Protein AF-A0AAJ0DCD4-F1 (afdb_monomer_lite)

Sequence (129 aa):
MRHSFSKTTFDPNNFKTYHAQCHCGAVRYEADVSPPLEGDHEVVTCNCSLCFRTGTYNVYLPSDEVRFTRGEEKLSMMTTFADPEHELAGNVSVNVRTFLDVDYEKIKVLNVDMKGEEPLYDPDGGSSG

pLDDT: mean 81.45, std 16.06, range [36.31, 97.69]

Structure (mmCIF, N/CA/C/O backbone):
data_AF-A0AAJ0DCD4-F1
#
_entry.id   AF-A0AAJ0DCD4-F1
#
loop_
_atom_site.group_PDB
_atom_site.id
_atom_site.type_symbol
_atom_site.label_atom_id
_atom_site.label_alt_id
_atom_site.label_comp_id
_atom_site.label_asym_id
_atom_site.label_entity_id
_atom_site.label_seq_id
_atom_site.pdbx_PDB_ins_code
_atom_site.Cartn_x
_atom_site.Cartn_y
_atom_site.Cartn_z
_atom_site.occupancy
_atom_site.B_iso_or_equiv
_atom_site.auth_seq_id
_atom_site.auth_comp_id
_atom_site.auth_asym_id
_atom_site.auth_atom_id
_atom_site.pdbx_PDB_model_num
ATOM 1 N N . MET A 1 1 ? 21.289 7.224 -9.876 1.00 39.69 1 MET A N 1
ATOM 2 C CA . MET A 1 1 ? 20.435 8.405 -10.163 1.00 39.69 1 MET A CA 1
ATOM 3 C C . MET A 1 1 ? 19.490 8.598 -8.987 1.00 39.69 1 MET A C 1
ATOM 5 O O . MET A 1 1 ? 18.967 7.606 -8.505 1.00 39.69 1 MET A O 1
ATOM 9 N N . ARG A 1 2 ? 19.284 9.825 -8.488 1.00 43.91 2 ARG A N 1
ATOM 10 C CA . ARG A 1 2 ? 18.212 10.083 -7.511 1.00 43.91 2 ARG A CA 1
ATOM 11 C C . ARG A 1 2 ? 16.884 9.936 -8.254 1.00 43.91 2 ARG A C 1
ATOM 13 O O . ARG A 1 2 ? 16.590 10.768 -9.106 1.00 43.91 2 ARG A O 1
ATOM 20 N N . HIS A 1 3 ? 16.143 8.862 -8.004 1.00 51.62 3 HIS A N 1
ATOM 21 C CA . HIS A 1 3 ? 14.783 8.744 -8.518 1.00 51.62 3 HIS A CA 1
ATOM 22 C C . HIS A 1 3 ? 13.938 9.797 -7.799 1.00 51.62 3 HIS A C 1
ATOM 24 O O . HIS A 1 3 ? 13.823 9.755 -6.578 1.00 51.62 3 HIS A O 1
ATOM 30 N N . SER A 1 4 ? 13.430 10.781 -8.545 1.00 51.94 4 SER A N 1
ATOM 31 C CA . SER A 1 4 ? 12.417 11.696 -8.024 1.00 51.94 4 SER A CA 1
ATOM 32 C C . SER A 1 4 ? 11.130 10.893 -7.929 1.00 51.94 4 SER A C 1
ATOM 34 O O . SER A 1 4 ? 10.628 10.413 -8.947 1.00 51.94 4 SER A O 1
ATOM 36 N N . PHE A 1 5 ? 10.650 10.676 -6.708 1.00 56.66 5 PHE A N 1
ATOM 37 C CA . PHE A 1 5 ? 9.336 10.088 -6.521 1.00 56.66 5 PHE A CA 1
ATOM 38 C C . PHE A 1 5 ? 8.322 11.170 -6.868 1.00 56.66 5 PHE A C 1
ATOM 40 O O . PHE A 1 5 ? 8.385 12.281 -6.339 1.00 56.66 5 PHE A O 1
ATOM 47 N N . SER A 1 6 ? 7.383 10.870 -7.767 1.00 56.19 6 SER A N 1
ATOM 48 C CA . SER A 1 6 ? 6.220 11.739 -7.910 1.00 56.19 6 SER A CA 1
ATOM 49 C C . SER A 1 6 ? 5.550 11.818 -6.541 1.00 56.19 6 SER A C 1
ATOM 51 O O . SER A 1 6 ? 5.225 10.787 -5.951 1.00 56.19 6 SER A O 1
ATOM 53 N N . LYS A 1 7 ? 5.397 13.028 -6.000 1.00 56.94 7 LYS A N 1
ATOM 54 C CA . LYS A 1 7 ? 4.661 13.247 -4.757 1.00 56.94 7 LYS A CA 1
ATOM 55 C C . LYS A 1 7 ? 3.248 12.715 -4.975 1.00 56.94 7 LYS A C 1
ATOM 57 O O . LYS A 1 7 ? 2.467 13.353 -5.682 1.00 56.94 7 LYS A O 1
ATOM 62 N N . THR A 1 8 ? 2.934 11.551 -4.406 1.00 61.31 8 THR A N 1
ATOM 63 C CA . THR A 1 8 ? 1.605 10.949 -4.515 1.00 61.31 8 THR A CA 1
ATOM 64 C C . THR A 1 8 ? 0.610 11.918 -3.892 1.00 61.31 8 THR A C 1
ATOM 66 O O . THR A 1 8 ? 0.551 12.079 -2.676 1.00 61.31 8 THR A O 1
ATOM 69 N N . THR A 1 9 ? -0.113 12.640 -4.738 1.00 72.88 9 THR A N 1
ATOM 70 C CA . THR A 1 9 ? -1.233 13.478 -4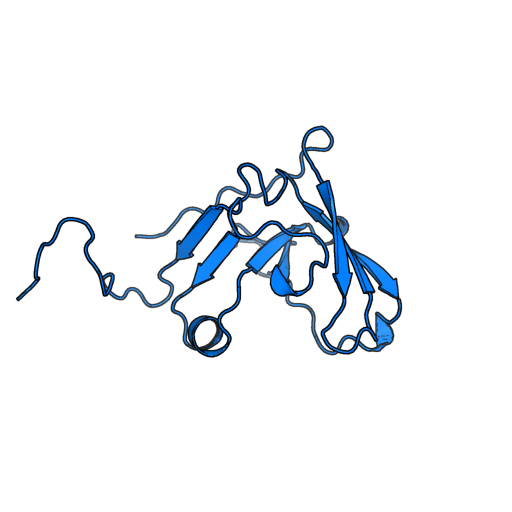.327 1.00 72.88 9 THR A CA 1
ATOM 71 C C . THR A 1 9 ? -2.486 12.649 -4.527 1.00 72.88 9 THR A C 1
ATOM 73 O O . THR A 1 9 ? -2.655 12.003 -5.562 1.00 72.88 9 THR A O 1
ATOM 76 N N . PHE A 1 10 ? -3.323 12.597 -3.499 1.00 87.00 10 PHE A N 1
ATOM 77 C CA . PHE A 1 10 ? -4.572 11.863 -3.573 1.00 87.00 10 PHE A CA 1
ATOM 78 C C . PHE A 1 10 ? -5.535 12.578 -4.532 1.00 87.00 10 PHE A C 1
ATOM 80 O O . PHE A 1 10 ? -5.831 13.760 -4.347 1.00 87.00 10 PHE A O 1
ATOM 87 N N . ASP A 1 11 ? -5.999 11.872 -5.565 1.00 90.38 11 ASP A N 1
ATOM 88 C CA . ASP A 1 11 ? -7.033 12.320 -6.492 1.00 90.38 11 ASP A CA 1
ATOM 89 C C . ASP A 1 11 ? -8.348 11.595 -6.163 1.00 90.38 11 ASP A C 1
ATOM 91 O O . ASP A 1 11 ? -8.495 10.403 -6.456 1.00 90.38 11 ASP A O 1
ATOM 95 N N . PRO A 1 12 ? -9.347 12.300 -5.603 1.00 90.12 12 PRO A N 1
ATOM 96 C CA . PRO A 1 12 ? -10.628 11.697 -5.249 1.00 90.12 12 PRO A CA 1
ATOM 97 C C . PRO A 1 12 ? -11.448 11.235 -6.466 1.00 90.12 12 PRO A C 1
ATOM 99 O O . PRO A 1 12 ? -12.455 10.556 -6.291 1.00 90.12 12 PRO A O 1
ATOM 102 N N . ASN A 1 13 ? -11.060 11.590 -7.695 1.00 94.25 13 ASN A N 1
ATOM 103 C CA . ASN A 1 13 ? -11.728 11.128 -8.915 1.00 94.25 13 ASN A CA 1
ATOM 104 C C . ASN A 1 13 ? -11.037 9.920 -9.557 1.00 94.25 13 ASN A C 1
ATOM 106 O O . ASN A 1 13 ? -11.560 9.366 -10.525 1.00 94.25 13 ASN A O 1
ATOM 110 N N . ASN A 1 14 ? -9.872 9.518 -9.048 1.00 94.25 14 ASN A N 1
ATOM 111 C CA . ASN A 1 14 ? -9.065 8.454 -9.623 1.00 94.25 14 ASN A CA 1
ATOM 112 C C . ASN A 1 14 ? -8.384 7.642 -8.520 1.00 94.25 14 ASN A C 1
ATOM 114 O O . ASN A 1 14 ? -7.168 7.674 -8.357 1.00 94.25 14 ASN A O 1
ATOM 118 N N . PHE A 1 15 ? -9.182 6.895 -7.761 1.00 95.94 15 PHE A N 1
ATOM 119 C CA . PHE A 1 15 ? -8.680 5.995 -6.731 1.00 95.94 15 PHE A CA 1
ATOM 120 C C . PHE A 1 15 ? -9.457 4.678 -6.718 1.00 95.94 15 PHE A C 1
ATOM 122 O O . PHE A 1 15 ? -10.564 4.572 -7.250 1.00 95.94 15 PHE A O 1
ATOM 129 N N . LYS A 1 16 ? -8.865 3.665 -6.088 1.00 96.62 16 LYS A N 1
ATOM 130 C CA . LYS A 1 16 ? -9.541 2.419 -5.715 1.00 96.62 16 LYS A CA 1
ATOM 131 C C . LYS A 1 16 ? -9.277 2.157 -4.235 1.00 96.62 16 LYS A C 1
ATOM 133 O O . LYS A 1 16 ? -8.151 2.322 -3.769 1.00 96.62 16 LYS A O 1
ATOM 138 N N . THR A 1 17 ? -10.312 1.742 -3.513 1.00 97.44 17 THR A N 1
ATOM 139 C CA . THR A 1 17 ? -10.181 1.226 -2.148 1.00 97.44 17 THR A CA 1
ATOM 140 C C . THR A 1 17 ? -9.752 -0.234 -2.210 1.00 97.44 17 THR A C 1
ATOM 142 O O . THR A 1 17 ? -10.436 -1.050 -2.827 1.00 97.44 17 THR A O 1
ATOM 145 N N . TYR A 1 18 ? -8.644 -0.570 -1.555 1.00 97.44 18 TYR A N 1
ATOM 146 C CA . TYR A 1 18 ? -8.151 -1.940 -1.422 1.00 97.44 18 TYR A CA 1
ATOM 147 C C . TYR A 1 18 ? -8.432 -2.460 -0.023 1.00 97.44 18 TYR A C 1
ATOM 149 O O . TYR A 1 18 ? -8.189 -1.775 0.976 1.00 97.44 18 TYR A O 1
ATOM 157 N N . HIS A 1 19 ? -8.906 -3.699 0.060 1.00 97.69 19 HIS A N 1
ATOM 158 C CA . HIS A 1 19 ? -9.086 -4.369 1.340 1.00 97.69 19 HIS A CA 1
ATOM 159 C C . HIS A 1 19 ? -7.817 -5.113 1.713 1.00 97.69 19 HIS A C 1
ATOM 161 O O . HIS A 1 19 ? -7.297 -5.920 0.945 1.00 97.69 19 HIS A O 1
ATOM 167 N N . ALA A 1 20 ? -7.329 -4.858 2.920 1.00 96.00 20 ALA A N 1
ATOM 168 C CA . ALA A 1 20 ? -6.058 -5.368 3.381 1.00 96.00 20 ALA A CA 1
ATOM 169 C C . ALA A 1 20 ? -6.199 -6.156 4.677 1.00 96.00 20 ALA A C 1
ATOM 171 O O . ALA A 1 20 ? -7.037 -5.869 5.539 1.00 96.00 20 ALA A O 1
ATOM 172 N N . GLN A 1 21 ? -5.303 -7.117 4.858 1.00 95.56 21 GLN A N 1
ATOM 173 C CA . GLN A 1 21 ? -5.105 -7.752 6.148 1.00 95.56 21 GLN A CA 1
ATOM 174 C C . GLN A 1 21 ? -3.650 -8.138 6.364 1.00 95.56 21 GLN A C 1
ATOM 176 O O . GLN A 1 21 ? -2.892 -8.402 5.429 1.00 95.56 21 GLN A O 1
ATOM 181 N N . CYS A 1 22 ? -3.263 -8.245 7.632 1.00 91.94 22 CYS A N 1
ATOM 182 C CA . CYS A 1 22 ? -2.019 -8.923 7.951 1.00 91.94 22 CYS A CA 1
ATOM 183 C C . CYS A 1 22 ? -2.135 -10.427 7.651 1.00 91.94 22 CYS A C 1
ATOM 185 O O . CYS A 1 22 ? -3.230 -10.985 7.542 1.00 91.94 22 CYS A O 1
ATOM 187 N N . HIS A 1 23 ? -0.991 -11.105 7.576 1.00 89.06 23 HIS A N 1
ATOM 188 C CA . HIS A 1 23 ? -0.917 -12.527 7.238 1.00 89.06 23 HIS A CA 1
ATOM 189 C C . HIS A 1 23 ? -1.841 -13.421 8.090 1.00 89.06 23 HIS A C 1
ATOM 191 O O . HIS A 1 23 ? -2.485 -14.321 7.561 1.00 89.06 23 HIS A O 1
ATOM 197 N N . CYS A 1 24 ? -1.959 -13.150 9.395 1.00 92.75 24 CYS A N 1
ATOM 198 C CA . CYS A 1 24 ? -2.828 -13.918 10.294 1.00 92.75 24 CYS A CA 1
ATOM 199 C C . CYS A 1 24 ? -4.292 -13.435 10.325 1.00 92.75 24 CYS A C 1
ATOM 201 O O . CYS A 1 24 ? -5.116 -14.024 11.021 1.00 92.75 24 CYS A O 1
ATOM 203 N N . GLY A 1 25 ? -4.625 -12.346 9.624 1.00 92.19 25 GLY A N 1
ATOM 204 C CA . GLY A 1 25 ? -5.966 -11.755 9.584 1.00 92.19 25 GLY A CA 1
ATOM 205 C C . GLY A 1 25 ? -6.408 -11.049 10.873 1.00 92.19 25 GLY A C 1
ATOM 206 O O . GLY A 1 25 ? -7.568 -10.639 10.973 1.00 92.19 25 GLY A O 1
ATOM 207 N N . ALA A 1 26 ? -5.518 -10.919 11.865 1.00 94.62 26 ALA A N 1
ATOM 208 C CA . ALA A 1 26 ? -5.808 -10.249 13.132 1.00 94.62 26 ALA A CA 1
ATOM 209 C C . ALA A 1 26 ? -5.996 -8.735 12.969 1.00 94.62 26 ALA A C 1
ATOM 211 O O . ALA A 1 26 ? -6.810 -8.158 13.688 1.00 94.62 26 ALA A O 1
ATOM 212 N N . VAL A 1 27 ? -5.273 -8.138 12.018 1.00 95.56 27 VAL A N 1
ATOM 213 C CA . VAL A 1 27 ? -5.372 -6.734 11.612 1.00 95.56 27 VAL A CA 1
ATOM 214 C C . VAL A 1 27 ? -6.020 -6.677 10.235 1.00 95.56 27 VAL A C 1
ATOM 216 O O . VAL A 1 27 ? -5.612 -7.426 9.343 1.00 95.56 27 VAL A O 1
ATOM 219 N N . ARG A 1 28 ? -7.013 -5.802 10.068 1.00 96.75 28 ARG A N 1
ATOM 220 C CA . ARG A 1 28 ? -7.661 -5.497 8.788 1.00 96.75 28 ARG A CA 1
ATOM 221 C C . ARG A 1 28 ? -7.798 -3.995 8.628 1.00 96.75 28 ARG A C 1
ATOM 223 O O . ARG A 1 28 ? -8.058 -3.290 9.604 1.00 96.75 28 ARG A O 1
ATOM 230 N N . TYR A 1 29 ? -7.626 -3.529 7.406 1.00 96.50 29 TYR A N 1
ATOM 231 C CA . TYR A 1 29 ? -7.731 -2.121 7.068 1.00 96.50 29 TYR A CA 1
ATOM 232 C C . TYR A 1 29 ? -8.131 -1.956 5.610 1.00 96.50 29 TYR A C 1
ATOM 234 O O . TYR A 1 29 ? -8.120 -2.904 4.825 1.00 96.50 29 TYR A O 1
ATOM 242 N N . GLU A 1 30 ? -8.505 -0.737 5.280 1.00 97.38 30 GLU A N 1
ATOM 243 C CA . GLU A 1 30 ? -8.766 -0.281 3.929 1.00 97.38 30 GLU A CA 1
ATOM 244 C C . GLU A 1 30 ? -7.732 0.777 3.578 1.00 97.38 30 GLU A C 1
ATOM 246 O O . GLU A 1 30 ? -7.317 1.547 4.448 1.00 97.38 30 GLU A O 1
ATOM 251 N N . ALA A 1 31 ? -7.296 0.785 2.326 1.00 96.44 31 ALA A N 1
ATOM 252 C CA . ALA A 1 31 ? -6.398 1.804 1.812 1.00 96.44 31 ALA A CA 1
ATOM 253 C C . ALA A 1 31 ? -6.958 2.369 0.511 1.00 96.44 31 ALA A C 1
ATOM 255 O O . ALA A 1 31 ? -7.202 1.606 -0.427 1.00 96.44 31 ALA A O 1
ATOM 256 N N . ASP A 1 32 ? -7.132 3.683 0.449 1.00 96.62 32 ASP A N 1
ATOM 257 C CA . ASP A 1 32 ? -7.480 4.362 -0.792 1.00 96.62 32 ASP A CA 1
ATOM 258 C C . ASP A 1 32 ? -6.187 4.700 -1.538 1.00 96.62 32 ASP A C 1
ATOM 260 O O . ASP A 1 32 ? -5.305 5.400 -1.039 1.00 96.62 32 ASP A O 1
ATOM 264 N N . VAL A 1 33 ? -6.036 4.138 -2.736 1.00 94.69 33 VAL A N 1
ATOM 265 C CA . VAL A 1 33 ? -4.816 4.283 -3.534 1.00 94.69 33 VAL A CA 1
ATOM 266 C C . VAL A 1 33 ? -5.144 5.042 -4.809 1.00 94.69 33 VAL A C 1
ATOM 268 O O . VAL A 1 33 ? -5.990 4.613 -5.599 1.00 94.69 33 VAL A O 1
ATOM 271 N N . SER A 1 34 ? -4.468 6.178 -4.982 1.00 93.25 34 SER A N 1
ATOM 272 C CA . SER A 1 34 ? -4.620 7.099 -6.107 1.00 93.25 34 SER A CA 1
ATOM 273 C C . SER A 1 34 ? -3.274 7.318 -6.806 1.00 93.25 34 SER A C 1
ATOM 275 O O . SER A 1 34 ? -2.320 7.731 -6.141 1.00 93.25 34 SER A O 1
ATOM 277 N N . PRO A 1 35 ? -3.173 7.091 -8.128 1.00 93.62 35 PRO A N 1
ATOM 278 C CA . PRO A 1 35 ? -4.119 6.321 -8.953 1.00 93.62 35 PRO A CA 1
ATOM 279 C C . PRO A 1 35 ? -4.246 4.861 -8.461 1.00 93.62 35 PRO A C 1
ATOM 281 O O . PRO A 1 35 ? -3.426 4.452 -7.639 1.00 93.62 35 PRO A O 1
ATOM 284 N N . PRO A 1 36 ? -5.220 4.055 -8.933 1.00 95.44 36 PRO A N 1
ATOM 285 C CA . PRO A 1 36 ? -5.293 2.627 -8.608 1.00 95.44 36 PRO A CA 1
ATOM 286 C C . PRO A 1 36 ? -3.997 1.872 -8.954 1.00 95.44 36 PRO A C 1
ATOM 288 O O . PRO A 1 36 ? -3.331 2.195 -9.938 1.00 95.44 36 PRO A O 1
ATOM 291 N N . LEU A 1 37 ? -3.672 0.826 -8.187 1.00 94.75 37 LEU A N 1
ATOM 292 C CA . LEU A 1 37 ? -2.492 -0.031 -8.375 1.00 94.75 37 LEU A CA 1
ATOM 293 C C . LEU A 1 37 ? -2.423 -0.680 -9.756 1.00 94.75 37 LEU A C 1
ATOM 295 O O . LEU A 1 37 ? -1.346 -0.749 -10.335 1.00 94.75 37 LEU A O 1
ATOM 299 N N . GLU A 1 38 ? -3.556 -1.155 -10.275 1.00 93.81 38 GLU A N 1
ATOM 300 C CA . GLU A 1 38 ? -3.662 -1.737 -11.618 1.00 93.81 38 GLU A CA 1
ATOM 301 C C . GLU A 1 38 ? -3.714 -0.676 -12.738 1.00 93.81 38 GLU A C 1
ATOM 303 O O . GLU A 1 38 ? -3.937 -1.013 -13.901 1.00 93.81 38 GLU A O 1
ATOM 308 N N . GLY A 1 39 ? -3.582 0.605 -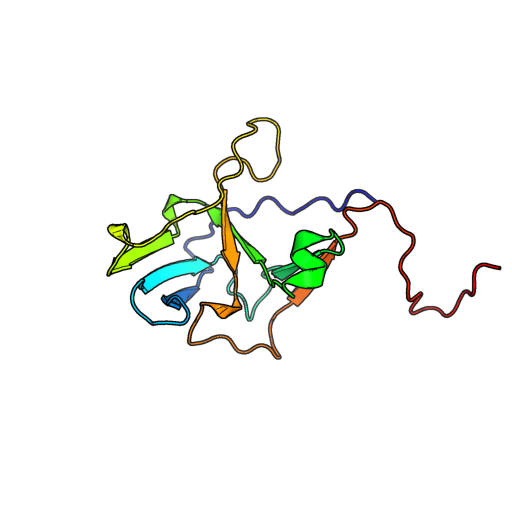12.381 1.00 88.56 39 GLY A N 1
ATOM 309 C CA . GLY A 1 39 ? -3.426 1.730 -13.296 1.00 88.56 39 GLY A CA 1
ATOM 310 C C . GLY A 1 39 ? -1.984 2.241 -13.296 1.00 88.56 39 GLY A C 1
ATOM 311 O O . GLY A 1 39 ? -1.035 1.475 -13.422 1.00 88.56 39 GLY A O 1
ATOM 312 N N . ASP A 1 40 ? -1.815 3.553 -13.136 1.00 87.38 40 ASP A N 1
ATOM 313 C CA . ASP A 1 40 ? -0.505 4.213 -13.227 1.00 87.38 40 ASP A CA 1
ATOM 314 C C . ASP A 1 40 ? 0.235 4.337 -11.883 1.00 87.38 40 ASP A C 1
ATOM 316 O O . ASP A 1 40 ? 1.227 5.066 -11.791 1.00 87.38 40 ASP A O 1
ATOM 320 N N . HIS A 1 41 ? -0.223 3.660 -10.823 1.00 91.00 41 HIS A N 1
ATOM 321 C CA . HIS A 1 41 ? 0.433 3.773 -9.520 1.00 91.00 41 HIS A CA 1
ATOM 322 C C . HIS A 1 41 ? 1.784 3.065 -9.525 1.00 91.00 41 HIS A C 1
ATOM 324 O O . HIS A 1 41 ? 1.903 1.917 -9.952 1.00 91.00 41 HIS A O 1
ATOM 330 N N . GLU A 1 42 ? 2.804 3.726 -8.985 1.00 89.38 42 GLU A N 1
ATOM 331 C CA . GLU A 1 42 ? 4.146 3.160 -8.911 1.00 89.38 42 GLU A CA 1
ATOM 332 C C . GLU A 1 42 ? 4.315 2.359 -7.622 1.00 89.38 42 GLU A C 1
ATOM 334 O O . GLU A 1 42 ? 4.336 2.898 -6.515 1.00 89.38 42 GLU A O 1
ATOM 339 N N . VAL A 1 43 ? 4.453 1.044 -7.771 1.00 91.00 43 VAL A N 1
ATOM 340 C CA . VAL A 1 43 ? 4.787 0.136 -6.679 1.00 91.00 43 VAL A CA 1
ATOM 341 C C . VAL A 1 43 ? 6.299 0.049 -6.562 1.00 91.00 43 VAL A C 1
ATOM 343 O O . VAL A 1 43 ? 6.987 -0.391 -7.479 1.00 91.00 43 VAL A O 1
ATOM 346 N N . VAL A 1 44 ? 6.829 0.445 -5.414 1.00 87.94 44 VAL A N 1
ATOM 347 C CA . VAL A 1 44 ? 8.266 0.575 -5.200 1.00 87.94 44 VAL A CA 1
ATOM 348 C C . VAL A 1 44 ? 8.855 -0.722 -4.661 1.00 87.94 44 VAL A C 1
ATOM 350 O O . VAL A 1 44 ? 8.431 -1.254 -3.630 1.00 87.94 44 VAL A O 1
ATOM 353 N N . THR A 1 45 ? 9.902 -1.189 -5.329 1.00 86.88 45 THR A N 1
ATOM 354 C CA . THR A 1 45 ? 10.847 -2.193 -4.836 1.00 86.88 45 THR A CA 1
ATOM 355 C C . THR A 1 45 ? 12.219 -1.547 -4.696 1.00 86.88 45 THR A C 1
ATOM 357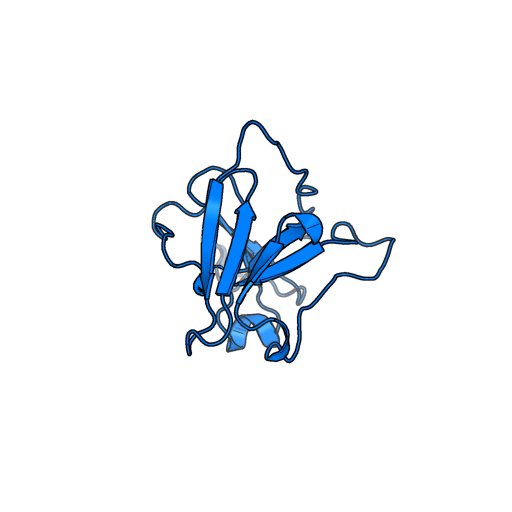 O O . THR A 1 45 ? 12.537 -0.555 -5.349 1.00 86.88 45 THR A O 1
ATOM 360 N N . CYS A 1 46 ? 13.048 -2.065 -3.793 1.00 82.12 46 CYS A N 1
ATOM 361 C CA . CYS A 1 46 ? 14.314 -1.427 -3.458 1.00 82.12 46 CYS A CA 1
ATOM 362 C C . CYS A 1 46 ? 15.400 -2.454 -3.120 1.00 82.12 46 CYS A C 1
ATOM 364 O O . CYS A 1 46 ? 15.120 -3.481 -2.499 1.00 82.12 46 CYS A O 1
ATOM 366 N N . ASN A 1 47 ? 16.645 -2.161 -3.504 1.00 79.06 47 ASN A N 1
ATOM 367 C CA . ASN A 1 47 ? 17.809 -3.024 -3.270 1.00 79.06 47 ASN A CA 1
ATOM 368 C C . ASN A 1 47 ? 18.463 -2.860 -1.881 1.00 79.06 47 ASN A C 1
ATOM 370 O O . ASN A 1 47 ? 19.464 -3.523 -1.589 1.00 79.06 47 ASN A O 1
ATOM 374 N N . CYS A 1 48 ? 17.930 -2.005 -0.998 1.00 79.81 48 CYS A N 1
ATOM 375 C CA . CYS A 1 48 ? 18.448 -1.884 0.362 1.00 79.81 48 CYS A CA 1
ATOM 376 C C . CYS A 1 48 ? 18.334 -3.232 1.091 1.00 79.81 48 CYS A C 1
ATOM 378 O O . CYS A 1 48 ? 17.438 -4.036 0.829 1.00 79.81 48 CYS A O 1
ATOM 380 N N . SER A 1 49 ? 19.233 -3.494 2.041 1.00 79.25 49 SER A N 1
ATOM 381 C CA . SER A 1 49 ? 19.317 -4.807 2.694 1.00 79.25 49 SER A CA 1
ATOM 382 C C . SER A 1 49 ? 18.010 -5.242 3.370 1.00 79.25 49 SER A C 1
ATOM 384 O O . SER A 1 49 ? 17.780 -6.437 3.534 1.00 79.25 49 SER A O 1
ATOM 386 N N . LEU A 1 50 ? 17.153 -4.306 3.787 1.00 77.56 50 LEU A N 1
ATOM 387 C CA . LEU A 1 50 ? 15.830 -4.629 4.319 1.00 77.56 50 LEU A CA 1
ATOM 388 C C . LEU A 1 50 ? 14.892 -5.109 3.205 1.00 77.56 50 LEU A C 1
ATOM 390 O O . LEU A 1 50 ? 14.486 -6.267 3.240 1.00 77.56 50 LEU A O 1
ATOM 394 N N . CYS A 1 51 ? 14.614 -4.258 2.214 1.00 77.38 51 CYS A N 1
ATOM 395 C CA . CYS A 1 51 ? 13.673 -4.535 1.125 1.00 77.38 51 CYS A CA 1
ATOM 396 C C . CYS A 1 51 ? 14.095 -5.735 0.271 1.00 77.38 51 CYS A C 1
ATOM 398 O O . CYS A 1 51 ? 13.252 -6.550 -0.101 1.00 77.38 51 CYS A O 1
ATOM 400 N N . PHE A 1 52 ? 15.399 -5.898 0.027 1.00 78.81 52 PHE A N 1
ATOM 401 C CA . PHE A 1 52 ? 15.927 -7.033 -0.725 1.00 78.81 52 PHE A CA 1
ATOM 402 C C . PHE A 1 52 ? 15.662 -8.368 -0.015 1.00 78.81 52 PHE A C 1
ATOM 404 O O . PHE A 1 52 ? 15.240 -9.333 -0.643 1.00 78.81 52 PHE A O 1
ATOM 411 N N . ARG A 1 53 ? 15.858 -8.430 1.311 1.00 79.69 53 ARG A N 1
ATOM 412 C CA . ARG A 1 53 ? 15.626 -9.661 2.089 1.00 79.69 53 ARG A CA 1
ATOM 413 C C . ARG A 1 53 ? 14.145 -9.985 2.257 1.00 79.69 53 ARG A C 1
ATOM 415 O O . ARG A 1 53 ? 13.794 -11.156 2.353 1.00 79.69 53 ARG A O 1
ATOM 422 N N . THR A 1 54 ? 13.289 -8.971 2.342 1.00 76.56 54 THR A N 1
ATOM 423 C CA . THR A 1 54 ? 11.850 -9.152 2.580 1.00 76.56 54 THR A CA 1
ATOM 424 C C . THR A 1 54 ? 11.034 -9.253 1.290 1.00 76.56 54 THR A C 1
ATOM 426 O O . THR A 1 54 ? 9.880 -9.678 1.345 1.00 76.56 54 THR A O 1
ATOM 429 N N . GLY A 1 55 ? 11.607 -8.888 0.136 1.00 75.56 55 GLY A N 1
ATOM 430 C CA . GLY A 1 55 ? 10.921 -8.898 -1.158 1.00 75.56 55 GLY A CA 1
ATOM 431 C C . GLY A 1 5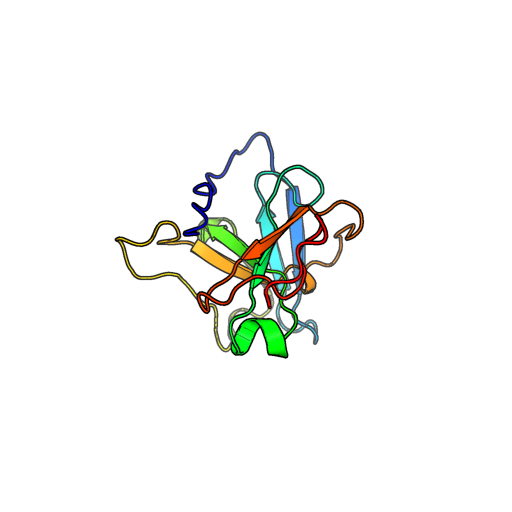5 ? 9.679 -8.004 -1.167 1.00 75.56 55 GLY A C 1
ATOM 432 O O . GLY A 1 55 ? 8.639 -8.391 -1.704 1.00 75.56 55 GLY A O 1
ATOM 433 N N . THR A 1 56 ? 9.749 -6.860 -0.480 1.00 82.06 56 THR A N 1
ATOM 434 C CA . THR A 1 56 ? 8.602 -5.968 -0.270 1.00 82.06 56 THR A CA 1
ATOM 435 C C . THR A 1 56 ? 8.278 -5.157 -1.515 1.00 82.06 56 THR A C 1
ATOM 437 O O . THR A 1 56 ? 9.157 -4.505 -2.074 1.00 82.06 56 THR A O 1
ATOM 440 N N . TYR A 1 57 ? 6.993 -5.139 -1.854 1.00 90.12 57 TYR A N 1
ATOM 441 C CA . TYR A 1 57 ? 6.369 -4.216 -2.793 1.00 90.12 57 TYR A CA 1
ATOM 442 C C . TYR A 1 57 ? 5.661 -3.154 -1.962 1.00 90.12 57 TYR A C 1
ATOM 444 O O . TYR A 1 57 ? 4.719 -3.496 -1.248 1.00 90.12 57 TYR A O 1
ATOM 452 N N . ASN A 1 58 ? 6.135 -1.913 -1.984 1.00 89.88 58 ASN A N 1
ATOM 453 C CA . ASN A 1 58 ? 5.590 -0.854 -1.140 1.00 89.88 58 ASN A CA 1
ATOM 454 C C . ASN A 1 58 ? 4.893 0.217 -1.970 1.00 89.88 58 ASN A C 1
ATOM 456 O O . ASN A 1 58 ? 5.356 0.583 -3.046 1.00 89.88 58 ASN A O 1
ATOM 460 N N . VAL A 1 59 ? 3.818 0.753 -1.411 1.00 91.00 59 VAL A N 1
ATOM 461 C CA . VAL A 1 59 ? 3.243 2.033 -1.815 1.00 91.00 59 VAL A CA 1
ATOM 462 C C . VAL A 1 59 ? 3.288 2.993 -0.642 1.00 91.00 59 VAL A C 1
ATOM 464 O O . VAL A 1 59 ? 3.267 2.579 0.522 1.00 91.00 59 VAL A O 1
ATOM 467 N N . TYR A 1 60 ? 3.388 4.276 -0.960 1.00 89.56 60 TYR A N 1
ATOM 468 C CA . TYR A 1 60 ? 3.479 5.347 0.018 1.00 89.56 60 TYR A CA 1
ATOM 469 C C . TYR A 1 60 ? 2.216 6.184 -0.070 1.00 89.56 60 TYR A C 1
ATOM 471 O O . TYR A 1 60 ? 2.003 6.885 -1.057 1.00 89.56 60 TYR A O 1
ATOM 479 N N . LEU A 1 61 ? 1.375 6.068 0.952 1.00 90.12 61 LEU A N 1
ATOM 480 C CA . LEU A 1 61 ? 0.046 6.670 0.979 1.00 90.12 61 LEU A CA 1
ATOM 481 C C . LEU A 1 61 ? -0.014 7.728 2.074 1.00 90.12 61 LEU A C 1
ATOM 483 O O . LEU A 1 61 ? 0.598 7.512 3.123 1.00 90.12 61 LEU A O 1
ATOM 487 N N . PRO A 1 62 ? -0.751 8.831 1.886 1.00 89.44 62 PRO A N 1
ATOM 488 C CA . PRO A 1 62 ? -1.084 9.715 2.993 1.00 89.44 62 PRO A CA 1
ATOM 489 C C . PRO A 1 62 ? -1.725 8.918 4.138 1.00 89.44 62 PRO A C 1
ATOM 491 O O . PRO A 1 62 ? -2.495 7.983 3.911 1.00 89.44 62 PRO A O 1
ATOM 494 N N . SER A 1 63 ? -1.345 9.228 5.379 1.00 88.19 63 SER A N 1
ATOM 495 C CA . SER A 1 63 ? -1.798 8.455 6.549 1.00 88.19 63 SER A CA 1
ATOM 496 C C . SER A 1 63 ? -3.322 8.422 6.735 1.00 88.19 63 SER A C 1
ATOM 498 O O . SER A 1 63 ? -3.846 7.438 7.248 1.00 88.19 63 SER A O 1
ATOM 500 N N . ASP A 1 64 ? -4.026 9.460 6.289 1.00 91.19 64 ASP A N 1
ATOM 501 C CA . ASP A 1 64 ? -5.484 9.592 6.289 1.00 91.19 64 ASP A CA 1
ATOM 502 C C . ASP A 1 64 ? -6.192 8.680 5.275 1.00 91.19 64 ASP A C 1
ATOM 504 O O . ASP A 1 64 ? -7.357 8.328 5.479 1.00 91.19 64 ASP A O 1
ATOM 508 N N . GLU A 1 65 ? -5.476 8.200 4.258 1.00 94.31 65 GLU A N 1
ATOM 509 C CA . GLU A 1 65 ? -5.999 7.252 3.268 1.00 94.31 65 GLU A CA 1
ATOM 510 C C . GLU A 1 65 ? -5.887 5.786 3.713 1.00 94.31 65 GLU A C 1
ATOM 512 O O . GLU A 1 65 ? -6.268 4.880 2.972 1.00 94.31 65 GLU A O 1
ATOM 517 N N . VAL A 1 66 ? -5.395 5.525 4.931 1.00 94.44 66 VAL A N 1
ATOM 518 C CA . VAL A 1 66 ? -5.333 4.183 5.528 1.00 94.44 66 VAL A CA 1
ATOM 519 C C . VAL A 1 66 ? -6.227 4.121 6.761 1.00 94.44 66 VAL A C 1
ATOM 521 O O . VAL A 1 66 ? -5.979 4.772 7.773 1.00 94.44 66 VAL A O 1
ATOM 524 N N . ARG A 1 67 ? -7.269 3.289 6.703 1.00 96.12 67 ARG A N 1
ATOM 525 C CA . ARG A 1 67 ? -8.302 3.194 7.743 1.00 96.12 67 ARG A CA 1
ATOM 526 C C . ARG A 1 67 ? -8.374 1.787 8.315 1.00 96.12 67 ARG A C 1
ATOM 528 O O . ARG A 1 67 ? -8.749 0.844 7.619 1.00 96.12 67 ARG A O 1
ATOM 535 N N . PHE A 1 68 ? -8.060 1.624 9.598 1.00 95.75 68 PHE A N 1
ATOM 536 C CA . PHE A 1 68 ? -8.196 0.331 10.269 1.00 95.75 68 PHE A CA 1
ATOM 537 C C . PHE A 1 68 ? -9.660 -0.024 10.511 1.00 95.75 68 PHE A C 1
ATOM 539 O O . PHE A 1 68 ? -10.422 0.737 11.098 1.00 95.75 68 PHE A O 1
ATOM 546 N N . THR A 1 69 ? -10.043 -1.229 10.097 1.00 96.88 69 THR A N 1
ATOM 547 C CA . THR A 1 69 ? -11.384 -1.781 10.327 1.00 96.88 69 THR A CA 1
ATOM 548 C C . THR A 1 69 ? -11.386 -2.818 11.449 1.00 96.88 69 THR A C 1
ATOM 550 O O . THR A 1 69 ? -12.440 -3.130 12.006 1.00 96.88 69 THR A O 1
ATOM 553 N N . ARG A 1 70 ? -10.213 -3.366 11.809 1.00 96.94 70 ARG A N 1
ATOM 554 C CA . ARG A 1 70 ? -10.046 -4.301 12.929 1.00 96.94 70 ARG A CA 1
ATOM 555 C C . ARG A 1 70 ? -8.595 -4.398 13.396 1.00 96.94 70 ARG A C 1
ATOM 557 O O . ARG A 1 70 ? -7.696 -4.529 12.570 1.00 96.94 70 ARG A O 1
ATOM 564 N N . GLY A 1 71 ? -8.401 -4.530 14.708 1.00 94.69 71 GLY A N 1
ATOM 565 C CA . GLY A 1 71 ? -7.157 -5.049 15.281 1.00 94.69 71 GLY A CA 1
ATOM 566 C C . GLY A 1 71 ? -5.987 -4.073 15.246 1.00 94.69 71 GLY A C 1
ATOM 567 O O . GLY A 1 71 ? -4.845 -4.520 15.316 1.00 94.69 71 GLY A O 1
ATOM 568 N N . GLU A 1 72 ? -6.250 -2.773 15.113 1.00 93.62 72 GLU A N 1
ATOM 569 C CA . GLU A 1 72 ? -5.226 -1.724 15.146 1.00 93.62 72 GLU A CA 1
ATOM 570 C C . GLU A 1 72 ? -4.351 -1.832 16.403 1.00 93.62 72 GLU A C 1
ATOM 572 O O . GLU A 1 72 ? -3.133 -1.711 16.328 1.00 93.62 72 GLU A O 1
ATOM 577 N N . GLU A 1 73 ? -4.940 -2.213 17.540 1.00 92.69 73 GLU A N 1
ATOM 578 C CA . GLU A 1 73 ? -4.241 -2.413 18.811 1.00 92.69 73 GLU A CA 1
ATOM 579 C C . GLU A 1 73 ? -3.198 -3.545 18.786 1.00 92.69 73 GLU A C 1
ATOM 581 O O . GLU A 1 73 ? -2.362 -3.649 19.682 1.00 92.69 73 GLU A O 1
ATOM 586 N N . LYS A 1 74 ? -3.257 -4.422 17.777 1.00 91.00 74 LYS A N 1
ATOM 587 C CA . LYS A 1 74 ? -2.320 -5.539 17.578 1.00 91.00 74 LYS A CA 1
ATOM 588 C C . LYS A 1 74 ? -1.198 -5.196 16.607 1.00 91.00 74 LYS A C 1
ATOM 590 O O . LYS A 1 74 ? -0.322 -6.033 16.380 1.00 91.00 74 LYS A O 1
ATOM 595 N N . LEU A 1 75 ? -1.232 -4.009 16.005 1.00 85.94 75 LEU A N 1
ATOM 596 C CA . LEU A 1 75 ? -0.183 -3.546 15.118 1.00 85.94 75 LEU A CA 1
ATOM 597 C C . LEU A 1 75 ? 1.036 -3.143 15.950 1.00 85.94 75 LEU A C 1
ATOM 599 O O . LEU A 1 75 ? 0.972 -2.241 16.778 1.00 85.94 75 LEU A O 1
ATOM 603 N N . SER A 1 76 ? 2.163 -3.821 15.738 1.00 80.81 76 SER A N 1
ATOM 604 C CA . SER A 1 76 ? 3.394 -3.517 16.474 1.00 80.81 76 SER A CA 1
ATOM 605 C C . SER A 1 76 ? 4.125 -2.293 15.929 1.00 80.81 76 SER A C 1
ATOM 607 O O . SER A 1 76 ? 4.818 -1.617 16.684 1.00 80.81 76 SER A O 1
ATOM 609 N N . MET A 1 77 ? 4.013 -2.028 14.623 1.00 76.19 77 MET A N 1
ATOM 610 C CA . MET A 1 77 ? 4.709 -0.927 13.966 1.00 76.19 77 MET A CA 1
ATOM 611 C C . MET A 1 77 ? 4.070 -0.582 12.614 1.00 76.19 77 MET A C 1
ATOM 613 O O . MET A 1 77 ? 3.847 -1.46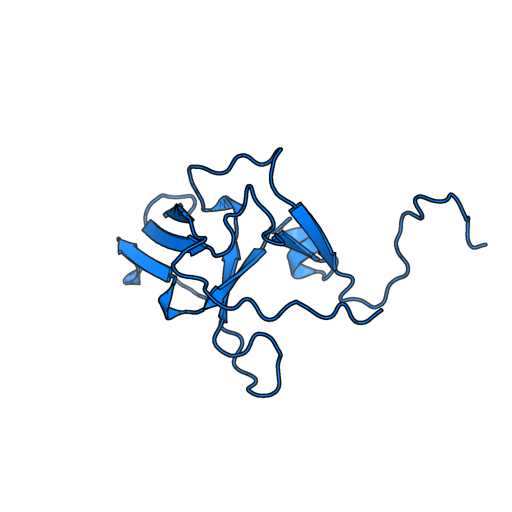4 11.787 1.00 76.19 77 MET A O 1
ATOM 617 N N . MET A 1 78 ? 3.849 0.712 12.386 1.00 74.44 78 MET A N 1
ATOM 618 C CA . MET A 1 78 ? 3.611 1.332 11.079 1.00 74.44 78 MET A CA 1
ATOM 619 C C . MET A 1 78 ? 4.717 2.367 10.872 1.00 74.44 78 MET A C 1
ATOM 621 O O . MET A 1 78 ? 5.008 3.134 11.789 1.00 74.44 78 MET A O 1
ATOM 625 N N . THR A 1 79 ? 5.349 2.395 9.701 1.00 75.25 79 THR A N 1
ATOM 626 C CA . THR A 1 79 ? 6.398 3.381 9.416 1.00 75.25 79 THR A CA 1
ATOM 627 C C . THR A 1 79 ? 5.799 4.592 8.717 1.00 75.25 79 THR A C 1
ATOM 629 O O . THR A 1 79 ? 5.299 4.471 7.599 1.00 75.25 79 THR A O 1
ATOM 632 N N . THR A 1 80 ? 5.892 5.749 9.369 1.00 75.94 80 THR A N 1
ATOM 633 C CA . THR A 1 80 ? 5.679 7.071 8.775 1.00 75.94 80 THR A CA 1
ATOM 634 C C . THR A 1 80 ? 7.014 7.724 8.432 1.00 75.94 80 THR A C 1
ATOM 636 O O . THR A 1 80 ? 8.004 7.572 9.151 1.00 75.94 80 THR A O 1
ATOM 639 N N . PHE A 1 81 ? 7.046 8.485 7.341 1.00 74.31 81 PHE A N 1
ATOM 640 C CA . PHE A 1 81 ? 8.193 9.328 7.009 1.00 74.31 81 PHE A CA 1
ATOM 641 C C . PHE A 1 81 ? 8.055 10.656 7.757 1.00 74.31 81 PHE A C 1
ATOM 643 O O . PHE A 1 81 ? 7.186 11.468 7.444 1.00 74.31 81 PHE A O 1
ATOM 650 N N . ALA A 1 82 ? 8.871 10.832 8.799 1.00 67.19 82 ALA A N 1
ATOM 651 C CA . ALA A 1 82 ? 8.745 11.937 9.754 1.00 67.19 82 ALA A CA 1
ATOM 652 C C . ALA A 1 82 ? 9.640 13.150 9.448 1.00 67.19 82 ALA A C 1
ATOM 654 O O . ALA A 1 82 ? 9.453 14.199 10.058 1.00 67.19 82 ALA A O 1
ATOM 655 N N . ASP A 1 83 ? 10.611 13.015 8.541 1.00 73.94 83 ASP A N 1
ATOM 656 C CA . ASP A 1 83 ? 11.453 14.135 8.117 1.00 73.94 83 ASP A CA 1
ATOM 657 C C . ASP A 1 83 ? 10.625 15.093 7.241 1.00 73.94 83 ASP A C 1
ATOM 659 O O . ASP A 1 83 ? 10.196 14.684 6.159 1.00 73.94 83 ASP A O 1
ATOM 663 N N . PRO A 1 84 ? 10.374 16.338 7.686 1.00 68.94 84 PRO A N 1
ATOM 664 C CA . PRO A 1 84 ? 9.539 17.287 6.956 1.00 68.94 84 PRO A CA 1
ATOM 665 C C . PRO A 1 84 ? 10.160 17.756 5.634 1.00 68.94 84 PRO A C 1
ATOM 667 O O . PRO A 1 84 ? 9.428 18.247 4.777 1.00 68.94 84 PRO A O 1
ATOM 670 N N . GLU A 1 85 ? 11.478 17.621 5.455 1.00 72.25 85 GLU A N 1
ATOM 671 C CA . GLU A 1 85 ? 12.161 17.959 4.201 1.00 72.25 85 GLU A CA 1
ATOM 672 C C . GLU A 1 85 ? 12.124 16.797 3.189 1.00 72.25 85 GLU A C 1
ATOM 674 O O . GLU A 1 85 ? 12.475 16.977 2.021 1.00 72.25 85 GLU A O 1
ATOM 679 N N . HIS A 1 86 ? 11.664 15.608 3.600 1.00 73.81 86 HIS A N 1
ATOM 680 C CA . HIS A 1 86 ? 11.555 14.439 2.730 1.00 73.81 86 HIS A CA 1
ATOM 681 C C . HIS A 1 86 ? 10.307 14.512 1.837 1.00 73.81 86 HIS A C 1
ATOM 683 O O . HIS A 1 86 ? 9.202 14.785 2.298 1.00 73.81 86 HIS A O 1
ATOM 689 N N . GLU A 1 87 ? 10.434 14.132 0.562 1.00 69.44 87 GLU A N 1
ATOM 690 C CA . GLU A 1 87 ? 9.333 14.150 -0.428 1.00 69.44 87 GLU A CA 1
ATOM 691 C C . GLU A 1 87 ? 8.123 13.262 -0.055 1.00 69.44 87 GLU A C 1
ATOM 693 O O . GLU A 1 87 ? 7.043 13.414 -0.620 1.00 69.44 87 GLU A O 1
ATOM 698 N N . LEU A 1 88 ? 8.296 12.360 0.918 1.00 73.81 88 LEU A N 1
ATOM 699 C CA . LEU A 1 88 ? 7.291 11.399 1.398 1.00 73.81 88 LEU A CA 1
ATOM 700 C C . LEU A 1 88 ? 6.762 11.753 2.797 1.00 73.81 88 LEU A C 1
ATOM 702 O O . LEU A 1 88 ? 6.065 10.940 3.402 1.00 73.81 88 LEU A O 1
ATOM 706 N N . ALA A 1 89 ? 7.115 12.923 3.338 1.00 77.94 89 ALA A N 1
ATOM 707 C CA . ALA A 1 89 ? 6.702 13.349 4.670 1.00 77.94 89 ALA A CA 1
ATOM 708 C C . ALA A 1 89 ? 5.181 13.226 4.864 1.00 77.94 89 ALA A C 1
ATOM 710 O O . ALA A 1 89 ? 4.404 13.694 4.032 1.00 77.94 89 ALA A O 1
ATOM 711 N N . GLY A 1 90 ? 4.759 12.605 5.969 1.00 81.69 90 GLY A N 1
ATOM 712 C CA . GLY A 1 90 ? 3.339 12.381 6.283 1.00 81.69 90 GLY A CA 1
ATOM 713 C C . GLY A 1 90 ? 2.712 11.140 5.632 1.00 81.69 90 GLY A C 1
ATOM 714 O O . GLY A 1 90 ? 1.587 10.778 5.987 1.00 81.69 90 GLY A O 1
ATOM 715 N N . ASN A 1 91 ? 3.443 10.442 4.757 1.00 86.38 91 ASN A N 1
ATOM 716 C CA . ASN A 1 91 ? 2.995 9.173 4.194 1.00 86.38 91 ASN A CA 1
ATOM 717 C C . ASN A 1 91 ? 3.355 7.988 5.100 1.00 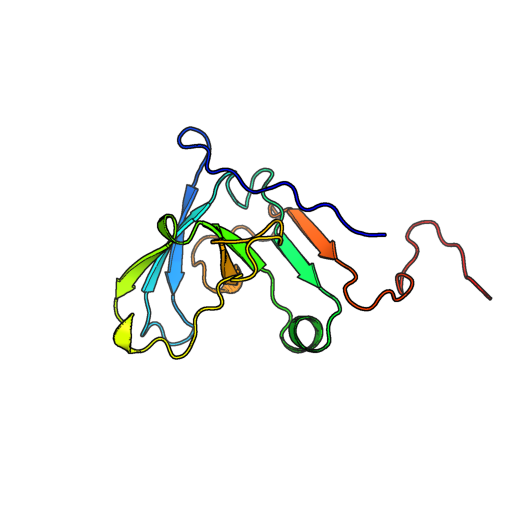86.38 91 ASN A C 1
ATOM 719 O O . ASN A 1 91 ? 4.350 8.007 5.835 1.00 86.38 91 ASN A O 1
ATOM 723 N N . VAL A 1 92 ? 2.564 6.924 4.990 1.00 88.50 92 VAL A N 1
ATOM 724 C CA . VAL A 1 92 ? 2.824 5.592 5.538 1.00 88.50 92 VAL A CA 1
ATOM 725 C C . VAL A 1 92 ? 3.258 4.634 4.434 1.00 88.50 92 VAL A C 1
ATOM 727 O O . VAL A 1 92 ? 2.778 4.701 3.302 1.00 88.50 92 VAL A O 1
ATOM 730 N N . SER A 1 93 ? 4.168 3.719 4.766 1.00 87.75 93 SER A N 1
ATOM 731 C CA . SER A 1 93 ? 4.545 2.619 3.873 1.00 87.75 93 SER A CA 1
ATOM 732 C C . SER A 1 93 ? 3.572 1.453 4.032 1.00 87.75 93 SER A C 1
ATOM 734 O O . SER A 1 93 ? 3.511 0.847 5.103 1.00 87.75 93 SER A O 1
ATOM 736 N N . VAL A 1 94 ? 2.879 1.078 2.958 1.00 90.69 94 VAL A N 1
ATOM 737 C CA . VAL A 1 94 ? 1.975 -0.078 2.928 1.00 90.69 94 VAL A CA 1
ATOM 738 C C . VAL A 1 94 ? 2.525 -1.132 1.978 1.00 90.69 94 VAL A C 1
ATOM 740 O O . VAL A 1 94 ? 2.832 -0.850 0.822 1.00 90.69 94 VAL A O 1
ATOM 743 N N . ASN A 1 95 ? 2.646 -2.369 2.460 1.00 91.56 95 ASN A N 1
ATOM 744 C CA . ASN A 1 95 ? 3.080 -3.482 1.624 1.00 91.56 95 ASN A CA 1
ATOM 745 C C . ASN A 1 95 ? 1.901 -3.991 0.786 1.00 91.56 95 ASN A C 1
ATOM 747 O O . ASN A 1 95 ? 0.923 -4.485 1.346 1.00 91.56 95 ASN A O 1
ATOM 751 N N . VAL A 1 96 ? 2.021 -3.945 -0.541 1.00 93.56 96 VAL A N 1
ATOM 752 C CA . VAL A 1 96 ? 0.981 -4.356 -1.502 1.00 93.56 96 VAL A CA 1
ATOM 753 C C . VAL A 1 96 ? 0.524 -5.802 -1.284 1.00 93.56 96 VAL A C 1
ATOM 755 O O . VAL A 1 96 ? -0.634 -6.124 -1.519 1.00 93.56 96 VAL A O 1
ATOM 758 N N . ARG A 1 97 ? 1.380 -6.671 -0.728 1.00 91.69 97 ARG A N 1
ATOM 759 C CA . ARG A 1 97 ? 1.036 -8.073 -0.419 1.00 91.69 97 ARG A CA 1
ATOM 760 C C . ARG A 1 97 ? 0.018 -8.255 0.703 1.00 91.69 97 ARG A C 1
ATOM 762 O O . ARG A 1 97 ? -0.415 -9.375 0.954 1.00 91.69 97 ARG A O 1
ATOM 769 N N . THR A 1 98 ? -0.322 -7.186 1.410 1.00 93.56 98 THR A N 1
ATOM 770 C CA . THR A 1 98 ? -1.401 -7.201 2.403 1.00 93.56 98 THR A CA 1
ATOM 771 C C . THR A 1 98 ? -2.777 -7.037 1.767 1.00 93.56 98 THR A C 1
ATOM 773 O O . THR A 1 98 ? -3.765 -7.423 2.391 1.00 93.56 98 THR A O 1
ATOM 776 N N . PHE A 1 99 ? -2.847 -6.493 0.546 1.00 96.06 99 PHE A N 1
ATOM 777 C CA . PHE A 1 99 ? -4.091 -6.321 -0.189 1.00 96.06 99 PHE A CA 1
ATOM 778 C C . PHE A 1 99 ? -4.605 -7.662 -0.709 1.00 96.06 99 PHE A C 1
ATOM 780 O O . PHE A 1 99 ? -3.846 -8.512 -1.177 1.00 96.06 99 PHE A O 1
ATOM 787 N N . LEU A 1 100 ? -5.913 -7.850 -0.587 1.00 94.81 100 LEU A N 1
ATOM 788 C CA . LEU A 1 100 ? -6.601 -9.098 -0.896 1.00 94.81 100 LEU A CA 1
ATOM 789 C C . LEU A 1 100 ? -6.957 -9.224 -2.382 1.00 94.81 100 LEU A C 1
ATOM 791 O O . LEU A 1 100 ? -7.149 -10.337 -2.865 1.00 94.81 100 LEU A O 1
ATOM 795 N N . ASP A 1 101 ? -7.050 -8.102 -3.093 1.00 90.38 101 ASP A N 1
ATOM 796 C CA . ASP A 1 101 ? -7.647 -7.992 -4.423 1.00 90.38 101 ASP A CA 1
ATOM 797 C C . ASP A 1 101 ? -6.788 -7.159 -5.395 1.00 90.38 101 ASP A C 1
ATOM 799 O O . ASP A 1 101 ? -7.256 -6.191 -6.001 1.00 90.38 101 ASP A O 1
ATOM 803 N N . VAL A 1 102 ? -5.520 -7.560 -5.547 1.00 93.88 102 VAL A N 1
ATOM 804 C CA . VAL A 1 102 ? -4.561 -6.955 -6.489 1.00 93.88 102 VAL A CA 1
ATOM 805 C C . VAL A 1 102 ? -4.266 -7.901 -7.644 1.00 93.88 102 VAL A C 1
ATOM 807 O O . VAL A 1 102 ? -3.842 -9.041 -7.437 1.00 93.88 102 VAL A O 1
ATOM 810 N N . ASP A 1 103 ? -4.427 -7.400 -8.865 1.00 93.38 103 ASP A N 1
ATOM 811 C CA . ASP A 1 103 ? -3.923 -8.061 -10.067 1.00 93.38 103 ASP A CA 1
ATOM 812 C C . ASP A 1 103 ? -2.443 -7.701 -10.284 1.00 93.38 103 ASP A C 1
ATOM 814 O O . ASP A 1 103 ? -2.106 -6.652 -10.834 1.00 93.38 103 ASP A O 1
ATOM 818 N N . TYR A 1 104 ? -1.543 -8.572 -9.823 1.00 90.88 104 TYR A N 1
ATOM 819 C CA . TYR A 1 104 ? -0.093 -8.358 -9.905 1.00 90.88 104 TYR A CA 1
ATOM 820 C C . TYR A 1 104 ? 0.451 -8.305 -11.338 1.00 90.88 104 TYR A C 1
ATOM 822 O O . TYR A 1 104 ? 1.565 -7.826 -11.534 1.00 90.88 104 TYR A O 1
ATOM 830 N N . GLU A 1 105 ? -0.296 -8.772 -12.340 1.00 91.50 105 GLU A N 1
ATOM 831 C CA . GLU A 1 105 ? 0.126 -8.656 -13.742 1.00 91.50 105 GLU A CA 1
ATOM 832 C C . GLU A 1 105 ? -0.093 -7.240 -14.292 1.00 91.50 105 GLU A C 1
ATOM 834 O O . GLU A 1 105 ? 0.465 -6.887 -15.330 1.00 91.50 105 GLU A O 1
ATOM 839 N N . LYS A 1 106 ? -0.883 -6.417 -13.590 1.00 93.50 106 LYS A N 1
ATOM 840 C CA . LYS A 1 106 ? -1.250 -5.058 -14.006 1.00 93.50 106 LYS A CA 1
ATOM 841 C C . LYS A 1 106 ? -0.598 -3.955 -13.182 1.00 93.50 106 LYS A C 1
ATOM 843 O O . LYS A 1 106 ? -0.836 -2.788 -13.467 1.00 93.50 106 LYS A O 1
ATOM 848 N N . ILE A 1 107 ? 0.207 -4.292 -12.175 1.00 93.62 107 ILE A N 1
ATOM 849 C CA . ILE A 1 107 ? 0.897 -3.275 -11.375 1.00 93.62 107 ILE A CA 1
ATOM 850 C C . ILE A 1 107 ? 2.168 -2.787 -12.073 1.00 93.62 107 ILE A C 1
ATOM 852 O O . ILE A 1 107 ? 2.923 -3.566 -12.660 1.00 93.62 107 ILE A O 1
ATOM 856 N N . LYS A 1 108 ? 2.460 -1.492 -11.944 1.00 91.50 108 LYS A N 1
ATOM 857 C CA . LYS A 1 108 ? 3.719 -0.904 -12.408 1.00 91.50 108 LYS A CA 1
ATOM 858 C C . LYS A 1 108 ? 4.754 -0.938 -11.287 1.00 91.50 108 LYS A C 1
ATOM 860 O O . LYS A 1 108 ? 4.623 -0.235 -10.289 1.00 91.50 108 LYS A O 1
ATOM 865 N N . VAL A 1 109 ? 5.805 -1.742 -11.453 1.00 89.94 109 VAL A N 1
ATOM 866 C CA . VAL A 1 109 ? 6.882 -1.868 -10.459 1.00 89.94 109 VAL A CA 1
ATOM 867 C C . VAL A 1 109 ? 8.051 -0.953 -10.811 1.00 89.94 109 VAL A C 1
ATOM 869 O O . VAL A 1 109 ? 8.657 -1.086 -11.874 1.00 89.94 109 VAL A O 1
ATOM 872 N N . LEU A 1 110 ? 8.400 -0.058 -9.890 1.00 87.25 110 LEU A N 1
ATOM 873 C CA . LEU A 1 110 ? 9.579 0.794 -9.960 1.00 87.25 110 LEU A CA 1
ATOM 874 C C . LEU A 1 110 ? 10.673 0.236 -9.043 1.00 87.25 110 LEU A C 1
ATOM 876 O O . LEU A 1 110 ? 10.523 0.221 -7.821 1.00 87.25 110 LEU A O 1
ATOM 880 N N . ASN A 1 111 ? 11.796 -0.178 -9.633 1.00 84.19 111 ASN A N 1
ATOM 881 C CA . ASN A 1 111 ? 12.981 -0.582 -8.880 1.00 84.19 111 ASN A CA 1
ATOM 882 C C . ASN A 1 111 ? 13.829 0.646 -8.548 1.00 84.19 111 ASN A C 1
ATOM 884 O O . ASN A 1 111 ? 14.291 1.346 -9.447 1.00 84.19 111 ASN A O 1
ATOM 888 N N . VAL A 1 112 ? 14.058 0.876 -7.259 1.00 81.31 112 VAL A N 1
ATOM 889 C CA . VAL A 1 112 ? 14.856 1.993 -6.755 1.00 81.31 112 VAL A CA 1
ATOM 890 C C . VAL A 1 112 ? 16.168 1.475 -6.184 1.00 81.31 112 VAL A C 1
ATOM 892 O O . VAL A 1 112 ? 16.192 0.610 -5.302 1.00 81.31 112 VAL A O 1
ATOM 895 N N . ASP A 1 113 ? 17.270 2.041 -6.662 1.00 78.56 113 ASP A N 1
ATOM 896 C CA . ASP A 1 113 ? 18.585 1.837 -6.070 1.00 78.56 113 ASP A CA 1
ATOM 897 C C . ASP A 1 113 ? 18.786 2.787 -4.879 1.00 78.56 113 ASP A C 1
ATOM 899 O O . ASP A 1 113 ? 18.948 3.996 -5.036 1.00 78.56 113 ASP A O 1
ATOM 903 N N . MET A 1 114 ? 18.770 2.220 -3.674 1.00 72.88 114 MET A N 1
ATOM 904 C CA . MET A 1 114 ? 19.057 2.932 -2.426 1.00 72.88 114 MET A CA 1
ATOM 905 C C . MET A 1 114 ? 20.496 2.740 -1.945 1.00 72.88 114 MET A C 1
ATOM 907 O O . MET A 1 114 ? 20.885 3.343 -0.946 1.00 72.88 114 MET A O 1
ATOM 911 N N . LYS A 1 115 ? 21.281 1.879 -2.598 1.00 71.06 115 LYS A N 1
ATOM 912 C CA . LYS A 1 115 ? 22.678 1.624 -2.226 1.00 71.06 115 LYS A CA 1
ATOM 913 C C . LYS A 1 115 ? 23.674 2.409 -3.076 1.00 71.06 115 LYS A C 1
ATOM 915 O O . LYS A 1 115 ? 24.841 2.476 -2.701 1.00 71.06 115 LYS A O 1
ATOM 920 N N . GLY A 1 116 ? 23.222 3.030 -4.166 1.00 65.25 116 GLY A N 1
ATOM 921 C CA . GLY A 1 116 ? 24.115 3.662 -5.133 1.00 65.25 116 GLY A CA 1
ATOM 922 C C . GLY A 1 116 ? 24.921 2.628 -5.922 1.00 65.25 116 GLY A C 1
ATOM 923 O O . GLY A 1 116 ? 26.022 2.941 -6.367 1.00 65.25 116 GLY A O 1
ATOM 924 N N . GLU A 1 117 ? 24.422 1.394 -6.016 1.00 62.34 117 GLU A N 1
ATOM 925 C CA . GLU A 1 117 ? 25.063 0.305 -6.753 1.00 62.34 117 GLU A CA 1
ATOM 926 C C . GLU A 1 117 ? 24.653 0.393 -8.230 1.00 62.34 117 GLU A C 1
ATOM 928 O O . GLU A 1 117 ? 23.481 0.607 -8.547 1.00 62.34 117 GLU A O 1
ATOM 933 N N . GLU A 1 118 ? 25.607 0.212 -9.149 1.00 55.56 118 GLU A N 1
ATOM 934 C CA . GLU A 1 118 ? 25.270 0.063 -10.568 1.00 55.56 118 GLU A CA 1
ATOM 935 C C . GLU A 1 118 ? 24.271 -1.097 -10.747 1.00 55.56 118 GLU A C 1
ATOM 937 O O . GLU A 1 118 ? 24.375 -2.116 -10.052 1.00 55.56 118 GLU A O 1
ATOM 942 N N . PRO A 1 119 ? 23.269 -0.960 -11.636 1.00 52.28 119 PRO A N 1
ATOM 943 C CA . PRO A 1 119 ? 22.279 -2.005 -11.838 1.00 52.28 119 PRO A CA 1
ATOM 944 C C . PRO A 1 119 ? 22.975 -3.311 -12.236 1.00 52.28 119 PRO A C 1
ATOM 946 O O . PRO A 1 119 ? 23.719 -3.361 -13.208 1.00 52.28 119 PRO A O 1
ATOM 949 N N . LEU A 1 120 ? 22.693 -4.393 -11.502 1.00 52.25 120 LEU A N 1
ATOM 950 C CA . LEU A 1 120 ? 23.256 -5.729 -11.765 1.00 52.25 120 LEU A CA 1
ATOM 951 C C . LEU A 1 120 ? 22.870 -6.295 -13.146 1.00 52.25 120 LEU A C 1
ATOM 953 O O . LEU A 1 120 ? 23.393 -7.329 -13.557 1.00 52.25 120 LEU A O 1
ATOM 957 N N . TYR A 1 121 ? 21.931 -5.647 -13.836 1.00 49.44 121 TYR A N 1
ATOM 958 C CA . TYR A 1 121 ? 21.469 -5.995 -15.168 1.00 49.44 121 TYR A CA 1
ATOM 959 C C . TYR A 1 121 ? 21.297 -4.719 -15.996 1.00 49.44 121 TYR A C 1
ATOM 961 O O . TYR A 1 121 ? 20.425 -3.899 -15.701 1.00 49.44 121 TYR A O 1
ATOM 969 N N . ASP A 1 122 ? 22.124 -4.581 -17.030 1.00 51.75 122 ASP A N 1
ATOM 970 C CA . ASP A 1 122 ? 21.933 -3.619 -18.109 1.00 51.75 122 ASP A CA 1
ATOM 971 C C . ASP A 1 122 ? 21.037 -4.264 -19.190 1.00 51.75 122 ASP A C 1
ATOM 973 O O . ASP A 1 122 ? 21.477 -5.216 -19.846 1.00 51.75 122 ASP A O 1
ATOM 977 N N . PRO A 1 123 ? 19.784 -3.804 -19.383 1.00 49.91 123 PRO A N 1
ATOM 978 C CA . PRO A 1 123 ? 18.905 -4.327 -20.427 1.00 49.91 123 PRO A CA 1
ATOM 979 C C . PRO A 1 123 ? 19.435 -4.091 -21.851 1.00 49.91 123 PRO A C 1
ATOM 981 O O . PRO A 1 123 ? 18.986 -4.787 -22.762 1.00 49.91 123 PRO A O 1
ATOM 984 N N . ASP A 1 124 ? 20.397 -3.181 -22.034 1.00 58.00 124 ASP A N 1
ATOM 985 C CA . ASP A 1 124 ? 21.020 -2.858 -23.321 1.00 58.00 124 ASP A CA 1
ATOM 986 C C . ASP A 1 124 ? 22.354 -3.604 -23.552 1.00 58.00 124 ASP A C 1
ATOM 988 O O . ASP A 1 124 ? 22.976 -3.470 -24.609 1.00 58.00 124 ASP A O 1
ATOM 992 N N . GLY A 1 125 ? 22.770 -4.467 -22.614 1.00 45.50 125 GLY A N 1
ATOM 993 C CA . GLY A 1 125 ? 23.862 -5.422 -22.819 1.00 45.50 125 GLY A CA 1
ATOM 994 C C . GLY A 1 125 ? 25.278 -4.834 -22.806 1.00 45.50 125 GLY A C 1
ATOM 995 O O . GLY A 1 125 ? 26.178 -5.406 -23.425 1.00 45.50 125 GLY A O 1
ATOM 996 N N . GLY A 1 126 ? 25.519 -3.728 -22.105 1.00 40.53 126 GLY A N 1
ATOM 997 C CA . GLY A 1 126 ? 26.862 -3.232 -21.834 1.00 40.53 126 GLY A CA 1
ATOM 998 C C . GLY A 1 126 ? 27.490 -3.941 -20.636 1.00 40.53 126 GLY A C 1
ATOM 999 O O . GLY A 1 126 ? 27.242 -3.581 -19.491 1.00 40.53 126 GLY A O 1
ATOM 1000 N N . SER A 1 127 ? 28.349 -4.937 -20.869 1.00 40.44 127 SER A N 1
ATOM 1001 C CA . SER A 1 127 ? 29.229 -5.437 -19.808 1.00 40.44 127 SER A CA 1
ATOM 1002 C C . SER A 1 127 ? 30.246 -4.350 -19.440 1.00 40.44 127 SER A C 1
ATOM 1004 O O . SER A 1 127 ? 31.140 -4.059 -20.240 1.00 40.44 127 SER A O 1
ATOM 1006 N N . SER A 1 128 ? 30.146 -3.765 -18.249 1.00 41.78 128 SER A N 1
ATOM 1007 C CA . SER A 1 128 ? 31.250 -3.009 -17.660 1.00 41.78 128 SER A CA 1
ATOM 1008 C C . SER A 1 128 ? 32.319 -3.999 -17.179 1.00 41.78 128 SER A C 1
ATOM 1010 O O . SER A 1 128 ? 32.075 -4.837 -16.309 1.00 41.78 128 SER A O 1
ATOM 1012 N N . GLY A 1 129 ? 33.476 -3.968 -17.845 1.00 36.31 129 GLY A N 1
ATOM 1013 C CA . GLY A 1 129 ? 34.707 -4.644 -17.420 1.00 36.31 129 GLY A CA 1
ATOM 1014 C C . GLY A 1 129 ? 35.536 -3.806 -16.459 1.00 36.31 129 GLY A C 1
ATOM 1015 O O . GLY A 1 129 ? 35.198 -2.617 -16.261 1.00 36.31 129 GLY A O 1
#

Radius of gyration: 15.94 Å; chains: 1; bounding box: 46×32×42 Å

Organism: NCBI:txid702011

Secondary structure (DSSP, 8-state):
-----------TTS-EEEEEE-TTSSSEEEEEESS-TTTT-EEEEE-SHHHHHHT--EEEEEGGGEEEEE-GGG-----B---TTSTTTTEEEEEGGGBSS--TTS-EEEEE-SS-PPPS--TT-----

Foldseek 3Di:
DPPDDDLQDDDPVAWDKFWFADPVRQWIKIATHPNYQLPDFEFEAEPPPVRVVVVFGKDWAQPVRIGTPHNPVVDPDWDADCPPVDSRHRTTIDTPVRTPDDDPVRGHYDYDYPPPDDPPDDPVDDDDD

InterPro domains:
  IPR006913 CENP-V/GFA domain [PF04828] (17-78)
  IPR006913 CENP-V/GFA domain [PS51891] (18-129)
  IPR011057 Mss4-like superfamily [SSF51316] (15-108)
  IPR052355 Centromere protein V-like [PTHR28620] (13-79)